Protein AF-A0A455UFM6-F1 (afdb_monomer)

Secondary structure (DSSP, 8-state):
---S-EEEEE--SHHHHHHHHHHHHHHHHH-TT-EEEEEES-SS-----TTEEEEE----GGGHHHHHHSHHHH--S-----

pLDDT: mean 79.06, std 16.67, range [40.56, 95.88]

Structure (mmCIF, N/CA/C/O backbone):
data_AF-A0A455UFM6-F1
#
_entry.id   AF-A0A455UFM6-F1
#
loop_
_atom_site.group_PDB
_atom_site.id
_atom_site.type_symbol
_atom_site.label_atom_id
_atom_site.label_alt_id
_atom_site.label_comp_id
_atom_site.label_asym_id
_atom_site.label_entity_id
_atom_site.label_seq_id
_atom_site.pdbx_PDB_ins_code
_atom_site.Cartn_x
_atom_site.Cartn_y
_atom_site.Cartn_z
_atom_site.occupancy
_atom_site.B_iso_or_equiv
_atom_site.auth_seq_id
_atom_site.auth_comp_id
_atom_site.auth_asym_id
_atom_site.auth_atom_id
_atom_site.pdbx_PDB_model_num
ATOM 1 N N . MET A 1 1 ? -7.520 -15.932 9.672 1.00 40.56 1 MET A N 1
ATOM 2 C CA . MET A 1 1 ? -8.809 -15.210 9.627 1.00 40.56 1 MET A CA 1
ATOM 3 C C . MET A 1 1 ? -9.122 -14.941 8.163 1.00 40.56 1 MET A C 1
ATOM 5 O O . MET A 1 1 ? -8.369 -14.202 7.544 1.00 40.56 1 MET A O 1
ATOM 9 N N . ASN A 1 2 ? -10.152 -15.583 7.598 1.00 43.59 2 ASN A N 1
ATOM 10 C CA . ASN A 1 2 ? -10.692 -15.213 6.282 1.00 43.59 2 ASN A CA 1
ATOM 11 C C . ASN A 1 2 ? -11.478 -13.913 6.468 1.00 43.59 2 ASN A C 1
ATOM 13 O O . ASN A 1 2 ? -12.629 -13.948 6.896 1.00 43.59 2 ASN A O 1
ATOM 17 N N . ASN A 1 3 ? -10.848 -12.763 6.228 1.00 52.81 3 ASN A N 1
ATOM 18 C CA . ASN A 1 3 ? -11.586 -11.507 6.170 1.00 52.81 3 ASN A CA 1
ATOM 19 C C . ASN A 1 3 ? -12.269 -11.423 4.803 1.00 52.81 3 ASN A C 1
ATOM 21 O O . ASN A 1 3 ? -11.616 -11.204 3.785 1.00 52.81 3 ASN A O 1
ATOM 25 N N . ALA A 1 4 ? -13.591 -11.606 4.798 1.00 64.75 4 ALA A N 1
ATOM 26 C CA . ALA A 1 4 ? -14.438 -11.500 3.610 1.00 64.75 4 ALA A CA 1
ATOM 27 C C . ALA A 1 4 ? -14.476 -10.074 3.019 1.00 64.75 4 ALA A C 1
ATOM 29 O O . ALA A 1 4 ? -14.961 -9.877 1.911 1.00 64.75 4 ALA A O 1
ATOM 30 N N . PHE A 1 5 ? -13.958 -9.073 3.742 1.00 76.88 5 PHE A N 1
ATOM 31 C CA . PHE A 1 5 ? -13.998 -7.667 3.353 1.00 76.88 5 PHE A CA 1
ATOM 32 C C . PHE A 1 5 ? -12.675 -6.959 3.677 1.00 76.88 5 PHE A C 1
ATOM 34 O O . PHE A 1 5 ? -12.100 -7.147 4.754 1.00 76.88 5 PHE A O 1
ATOM 41 N N . GLY A 1 6 ? -12.197 -6.128 2.751 1.00 86.50 6 GLY A N 1
ATOM 42 C CA . GLY A 1 6 ? -10.937 -5.404 2.880 1.00 86.50 6 GLY A CA 1
ATOM 43 C C . GLY A 1 6 ? -10.754 -4.345 1.796 1.00 86.50 6 GLY A C 1
ATOM 44 O O . GLY A 1 6 ? -11.588 -4.194 0.904 1.00 86.50 6 GLY A O 1
ATOM 45 N N . VAL A 1 7 ? -9.660 -3.590 1.888 1.00 89.19 7 VAL A N 1
ATOM 46 C CA . VAL A 1 7 ? -9.331 -2.502 0.949 1.00 89.19 7 VAL A CA 1
ATOM 47 C C . VAL A 1 7 ? -8.098 -2.868 0.138 1.00 89.19 7 VAL A C 1
ATOM 49 O O . VAL A 1 7 ? -7.130 -3.400 0.678 1.00 89.19 7 VAL A O 1
ATOM 52 N N . ILE A 1 8 ? -8.110 -2.546 -1.154 1.00 90.06 8 ILE A N 1
ATOM 53 C CA . ILE A 1 8 ? -6.956 -2.715 -2.037 1.00 90.06 8 ILE A CA 1
ATOM 54 C C . ILE A 1 8 ? -6.494 -1.341 -2.515 1.00 90.06 8 ILE A C 1
ATOM 56 O O . ILE A 1 8 ? -7.269 -0.594 -3.109 1.00 90.06 8 ILE A O 1
ATOM 60 N N . TYR A 1 9 ? -5.220 -1.027 -2.297 1.00 91.00 9 TYR A N 1
ATOM 61 C CA . TYR A 1 9 ? -4.548 0.103 -2.929 1.00 91.00 9 TYR A CA 1
ATOM 62 C C . TYR A 1 9 ? -3.690 -0.400 -4.087 1.00 91.00 9 TYR A C 1
ATOM 64 O O . TYR A 1 9 ? -2.844 -1.270 -3.898 1.00 91.00 9 TYR A O 1
ATOM 72 N N . VAL A 1 10 ? -3.865 0.176 -5.276 1.00 89.06 10 VAL A N 1
ATOM 73 C CA . VAL A 1 10 ? -2.989 -0.064 -6.433 1.00 89.06 10 VAL A CA 1
ATOM 74 C C . VAL A 1 10 ? -2.095 1.156 -6.606 1.00 89.06 10 VAL A C 1
ATOM 76 O O . VAL A 1 10 ? -2.569 2.235 -6.959 1.00 89.06 10 VAL A O 1
ATOM 79 N N . ALA A 1 11 ? -0.807 0.993 -6.321 1.00 90.50 11 ALA A N 1
ATOM 80 C CA . ALA A 1 11 ? 0.137 2.085 -6.137 1.00 90.50 11 ALA A CA 1
ATOM 81 C C . ALA A 1 11 ? 1.477 1.800 -6.839 1.00 90.50 11 ALA A C 1
ATOM 83 O O . ALA A 1 11 ? 2.472 1.446 -6.207 1.00 90.50 11 ALA A O 1
ATOM 84 N N . PHE A 1 12 ? 1.504 1.959 -8.165 1.00 89.31 12 PHE A N 1
ATOM 85 C CA . PHE A 1 12 ? 2.697 1.734 -8.990 1.00 89.31 12 PHE A CA 1
ATOM 86 C C . PHE A 1 12 ? 3.548 3.001 -9.087 1.00 89.31 12 PHE A C 1
ATOM 88 O O . PHE A 1 12 ? 3.204 3.929 -9.813 1.00 89.31 12 PHE A O 1
ATOM 95 N N . GLY A 1 13 ? 4.679 3.022 -8.390 1.00 87.38 13 GLY A N 1
ATOM 96 C CA . GLY A 1 13 ? 5.598 4.149 -8.296 1.00 87.38 13 GLY A CA 1
ATOM 97 C C . GLY A 1 13 ? 5.559 4.818 -6.923 1.00 87.38 13 GLY A C 1
ATOM 98 O O . GLY A 1 13 ? 4.541 4.838 -6.232 1.00 87.38 13 GLY A O 1
ATOM 99 N N . ARG A 1 14 ? 6.693 5.411 -6.533 1.00 90.56 14 ARG A N 1
ATOM 100 C CA . ARG A 1 14 ? 6.921 5.944 -5.177 1.00 90.56 14 ARG A CA 1
ATOM 101 C C . ARG A 1 14 ? 5.894 6.996 -4.742 1.00 90.56 14 ARG A C 1
ATOM 103 O O . ARG A 1 14 ? 5.483 6.997 -3.588 1.00 90.56 14 ARG A O 1
ATOM 110 N N . VAL A 1 15 ? 5.453 7.864 -5.656 1.00 92.88 15 VAL A N 1
ATOM 111 C CA . VAL A 1 15 ? 4.466 8.920 -5.357 1.00 92.88 15 VAL A CA 1
ATOM 112 C C . VAL A 1 15 ? 3.106 8.321 -4.993 1.00 92.88 15 VAL A C 1
ATOM 114 O O . VAL A 1 15 ? 2.517 8.701 -3.984 1.00 92.88 15 VAL A O 1
ATOM 117 N N . TYR A 1 16 ? 2.625 7.353 -5.773 1.00 91.50 16 TYR A N 1
ATOM 118 C CA . TYR A 1 16 ? 1.349 6.693 -5.497 1.00 91.50 16 TYR A CA 1
ATOM 119 C C . TYR A 1 16 ? 1.427 5.819 -4.248 1.00 91.50 16 TYR A C 1
ATOM 121 O O . TYR A 1 16 ? 0.465 5.762 -3.486 1.00 91.50 16 TYR A O 1
ATOM 129 N N . LEU A 1 17 ? 2.580 5.191 -3.994 1.00 94.00 17 LEU A N 1
ATOM 130 C CA . LEU A 1 17 ? 2.808 4.467 -2.748 1.00 94.00 17 LEU A CA 1
ATOM 131 C C . LEU A 1 17 ? 2.720 5.406 -1.539 1.00 94.00 17 LEU A C 1
ATOM 133 O O . LEU A 1 17 ? 2.019 5.092 -0.584 1.00 94.00 17 LEU A O 1
ATOM 137 N N . ALA A 1 18 ? 3.347 6.584 -1.594 1.00 94.75 18 ALA A N 1
ATOM 138 C CA . ALA A 1 18 ? 3.250 7.570 -0.517 1.00 94.75 18 ALA A CA 1
ATOM 139 C C . ALA A 1 18 ? 1.795 8.003 -0.255 1.00 94.75 18 ALA A C 1
ATOM 141 O O . ALA A 1 18 ? 1.369 8.092 0.896 1.00 94.75 18 ALA A O 1
ATOM 142 N N . GLN A 1 19 ? 1.006 8.207 -1.314 1.00 95.88 19 GLN A N 1
ATOM 143 C CA . GLN A 1 19 ? -0.422 8.522 -1.196 1.00 95.88 19 GLN A CA 1
ATOM 144 C C . GLN A 1 19 ? -1.227 7.366 -0.587 1.00 95.88 19 GLN A C 1
ATOM 146 O O . GLN A 1 19 ? -2.069 7.600 0.281 1.00 95.88 19 GLN A O 1
ATOM 151 N N . ALA A 1 20 ? -0.956 6.123 -0.996 1.00 95.38 20 ALA A N 1
ATOM 152 C CA . ALA A 1 20 ? -1.601 4.936 -0.441 1.00 95.38 20 ALA A CA 1
ATOM 153 C C . ALA A 1 20 ? -1.282 4.762 1.051 1.00 95.38 20 ALA A C 1
ATOM 155 O O . ALA A 1 20 ? -2.186 4.521 1.847 1.00 95.38 20 ALA A O 1
ATOM 156 N N . LEU A 1 21 ? -0.023 4.962 1.451 1.00 94.94 21 LEU A N 1
ATOM 157 C CA . LEU A 1 21 ? 0.397 4.911 2.854 1.00 94.94 21 LEU A CA 1
ATOM 158 C C . LEU A 1 21 ? -0.263 6.018 3.688 1.00 94.94 21 LEU A C 1
ATOM 160 O O . LEU A 1 21 ? -0.734 5.760 4.794 1.00 94.94 21 LEU A O 1
ATOM 164 N N . PHE A 1 22 ? -0.367 7.235 3.152 1.00 95.81 22 PHE A N 1
ATOM 165 C CA . PHE A 1 22 ? -1.084 8.326 3.816 1.00 95.81 22 PHE A CA 1
ATOM 166 C C . PHE A 1 22 ? -2.585 8.023 3.976 1.00 95.81 22 PHE A C 1
ATOM 168 O O . PHE A 1 22 ? -3.182 8.257 5.032 1.00 95.81 22 PHE A O 1
ATOM 175 N N . SER A 1 23 ? -3.204 7.448 2.943 1.00 95.75 23 SER A N 1
ATOM 176 C CA . SER A 1 23 ? -4.598 7.006 2.995 1.00 95.75 23 SER A CA 1
ATOM 177 C C . SER A 1 23 ? -4.796 5.887 4.025 1.00 95.75 23 SER A C 1
ATOM 179 O O . SER A 1 23 ? -5.708 5.971 4.847 1.00 95.75 23 SER A O 1
ATOM 181 N N . LEU A 1 24 ? -3.888 4.906 4.077 1.00 94.69 24 LEU A N 1
ATOM 182 C CA . LEU A 1 24 ? -3.859 3.842 5.084 1.00 94.69 24 LEU A CA 1
ATOM 183 C C . LEU A 1 24 ? -3.790 4.403 6.512 1.00 94.69 24 LEU A C 1
ATOM 185 O O . LEU A 1 24 ? -4.567 3.981 7.369 1.00 94.69 24 LEU A O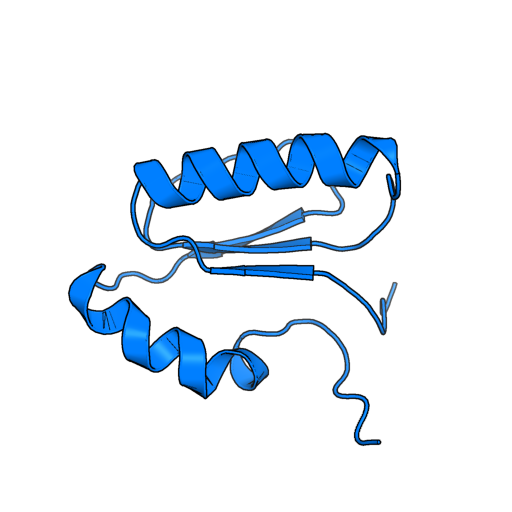 1
ATOM 189 N N . GLN A 1 25 ? -2.923 5.385 6.773 1.00 94.31 25 GLN A N 1
ATOM 190 C CA . GLN A 1 25 ? -2.845 6.038 8.087 1.00 94.31 25 GLN A CA 1
ATOM 191 C C . GLN A 1 25 ? -4.179 6.667 8.495 1.00 94.31 25 GLN A C 1
ATOM 193 O O . GLN A 1 25 ? -4.578 6.591 9.657 1.00 94.31 25 GLN A O 1
ATOM 198 N N . THR A 1 26 ? -4.891 7.271 7.543 1.00 95.00 26 THR A N 1
ATOM 199 C CA . THR A 1 26 ? -6.223 7.829 7.794 1.00 95.00 26 THR A CA 1
ATOM 200 C C . THR A 1 26 ? -7.248 6.727 8.041 1.00 95.00 26 THR A C 1
ATOM 202 O O . THR A 1 26 ? -7.986 6.799 9.020 1.00 95.00 26 THR A O 1
ATOM 205 N N . LEU A 1 27 ? -7.256 5.675 7.216 1.00 93.56 27 LEU A N 1
ATOM 206 C CA . LEU A 1 27 ? -8.145 4.522 7.362 1.00 93.56 27 LEU A CA 1
ATOM 207 C C . LEU A 1 27 ? -8.025 3.892 8.751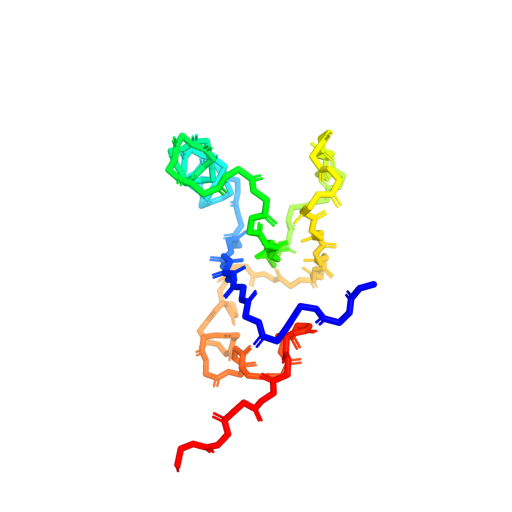 1.00 93.56 27 LEU A C 1
ATOM 209 O O . LEU A 1 27 ? -9.043 3.593 9.371 1.00 93.56 27 LEU A O 1
ATOM 213 N N . ARG A 1 28 ? -6.805 3.753 9.279 1.00 93.69 28 ARG A N 1
ATOM 214 C CA . ARG A 1 28 ? -6.561 3.168 10.605 1.00 93.69 28 ARG A CA 1
ATOM 215 C C . ARG A 1 28 ? -7.176 3.948 11.760 1.00 93.69 28 ARG A C 1
ATOM 217 O O . ARG A 1 28 ? -7.496 3.335 12.772 1.00 93.69 28 ARG A O 1
ATOM 224 N N . LYS A 1 29 ? -7.413 5.255 11.601 1.00 94.31 29 LYS A N 1
ATOM 225 C CA . LYS A 1 29 ? -8.116 6.065 12.612 1.00 94.31 29 LYS A CA 1
ATOM 226 C C . LYS A 1 29 ? -9.586 5.673 12.761 1.00 94.31 29 LYS A C 1
ATOM 228 O O . LYS A 1 29 ? -10.141 5.837 13.839 1.00 94.31 29 LYS A O 1
ATOM 233 N N . PHE A 1 30 ? -10.204 5.169 11.694 1.00 93.31 30 PHE A N 1
ATOM 234 C CA . PHE A 1 30 ? -11.625 4.813 11.668 1.00 93.31 30 PHE A CA 1
ATOM 235 C C . PHE A 1 30 ? -11.853 3.298 11.707 1.00 93.31 30 PHE A C 1
ATOM 237 O O . PHE A 1 30 ? -12.820 2.837 12.297 1.00 93.31 30 PHE A O 1
ATOM 244 N N . ASN A 1 31 ? -10.953 2.524 11.096 1.00 91.75 31 ASN A N 1
ATOM 245 C CA . ASN A 1 31 ? -11.043 1.074 10.949 1.00 91.75 31 ASN A CA 1
ATOM 246 C C . ASN A 1 31 ? -9.665 0.421 11.207 1.00 91.75 31 ASN A C 1
ATOM 248 O O . ASN A 1 31 ? -8.960 0.042 10.261 1.00 91.75 31 ASN A O 1
ATOM 252 N N . PRO A 1 32 ? -9.245 0.283 12.480 1.00 90.62 32 PRO A N 1
ATOM 253 C CA . PRO A 1 32 ? -7.894 -0.164 12.837 1.00 90.62 32 PRO A CA 1
ATOM 254 C C . PRO A 1 32 ? -7.587 -1.609 12.414 1.00 90.62 32 PRO A C 1
ATOM 256 O O . PRO A 1 32 ? -6.450 -1.910 12.070 1.00 90.62 32 PRO A O 1
ATOM 259 N N . ASN A 1 33 ? -8.598 -2.480 12.367 1.00 89.25 33 ASN A N 1
ATOM 260 C CA . ASN A 1 33 ? -8.423 -3.917 12.112 1.00 89.25 33 ASN A CA 1
ATOM 261 C C . ASN A 1 33 ? -8.818 -4.354 10.691 1.00 89.25 33 ASN A C 1
ATOM 263 O O . ASN A 1 33 ? -8.793 -5.544 10.388 1.00 89.25 33 ASN A O 1
ATOM 267 N N . LEU A 1 34 ? -9.223 -3.422 9.819 1.00 89.25 34 LEU A N 1
ATOM 268 C CA . LEU A 1 34 ? -9.633 -3.765 8.456 1.00 89.25 34 LEU A CA 1
ATOM 269 C C . LEU A 1 34 ? -8.434 -4.291 7.657 1.00 89.25 34 LEU A C 1
ATOM 271 O O . LEU A 1 34 ? -7.386 -3.645 7.626 1.00 89.25 34 LEU A O 1
ATOM 275 N N . SER A 1 35 ? -8.570 -5.431 6.986 1.00 91.06 35 SER A N 1
ATOM 276 C CA . SER A 1 35 ? -7.479 -5.941 6.153 1.00 91.06 35 SER A CA 1
ATOM 277 C C . SER A 1 35 ? -7.235 -5.049 4.939 1.00 91.06 35 SER A C 1
ATOM 279 O O . SER A 1 35 ? -8.172 -4.585 4.285 1.00 91.06 35 SER A O 1
ATOM 281 N N . VAL A 1 36 ? -5.960 -4.821 4.631 1.00 91.94 36 VAL A N 1
ATOM 282 C CA . VAL A 1 36 ? -5.527 -3.980 3.515 1.00 91.94 36 VAL A CA 1
ATOM 283 C C . VAL A 1 36 ? -4.523 -4.740 2.658 1.00 91.94 36 VAL A C 1
ATOM 285 O O . VAL A 1 36 ? -3.612 -5.377 3.174 1.00 91.94 36 VAL A O 1
ATOM 288 N N . CYS A 1 37 ? -4.669 -4.650 1.341 1.00 91.88 37 CYS A N 1
ATOM 289 C CA 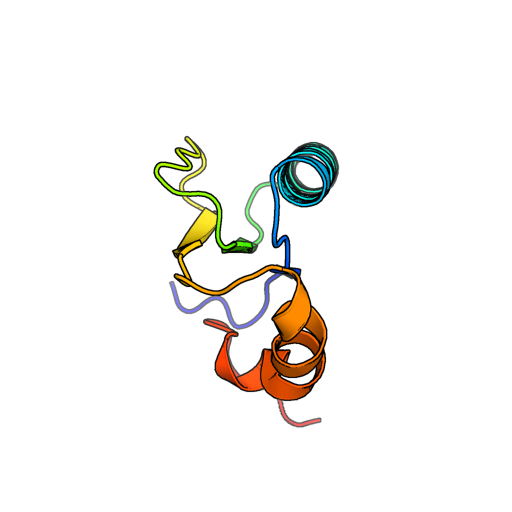. CYS A 1 37 ? -3.684 -5.122 0.378 1.00 91.88 37 CYS A CA 1
ATOM 290 C C . CYS A 1 37 ? -3.111 -3.924 -0.385 1.00 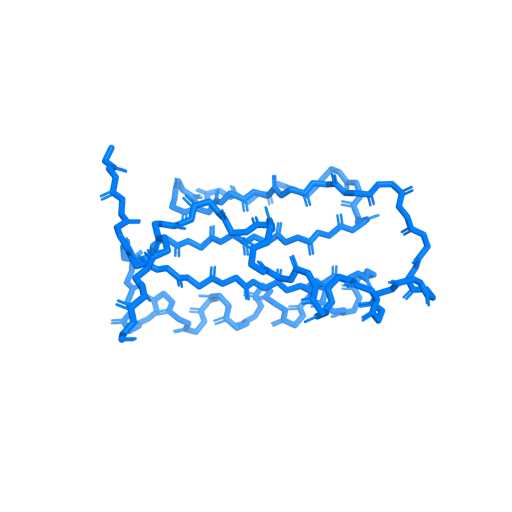91.88 37 CYS A C 1
ATOM 292 O O . CYS A 1 37 ? -3.869 -3.121 -0.925 1.00 91.88 37 CYS A O 1
ATOM 294 N N . ILE A 1 38 ? -1.789 -3.801 -0.463 1.00 91.88 38 ILE A N 1
ATOM 295 C CA . ILE A 1 38 ? -1.114 -2.809 -1.304 1.00 91.88 38 ILE A CA 1
ATOM 296 C C . ILE A 1 38 ? -0.431 -3.541 -2.450 1.00 91.88 38 ILE A C 1
ATOM 298 O O . ILE A 1 38 ? 0.433 -4.383 -2.233 1.00 91.88 38 ILE A O 1
ATOM 302 N N . VAL A 1 39 ? -0.825 -3.214 -3.673 1.00 91.00 39 VAL A N 1
ATOM 303 C CA . VAL A 1 39 ? -0.227 -3.715 -4.909 1.00 91.00 39 VAL A CA 1
ATOM 304 C C . VAL A 1 39 ? 0.722 -2.646 -5.438 1.00 91.00 39 VAL A C 1
ATOM 306 O O . VAL A 1 39 ? 0.295 -1.515 -5.683 1.00 91.00 39 VAL A O 1
ATOM 309 N N . THR A 1 40 ? 2.003 -2.969 -5.601 1.00 91.19 40 THR A N 1
ATOM 310 C CA . THR A 1 40 ? 3.025 -1.989 -5.995 1.00 91.19 40 THR A CA 1
ATOM 311 C C . THR A 1 40 ? 4.155 -2.616 -6.806 1.00 91.19 40 THR A C 1
ATOM 313 O O . THR A 1 40 ? 4.377 -3.818 -6.746 1.00 91.19 40 THR A O 1
ATOM 316 N N . ASN A 1 41 ? 4.893 -1.783 -7.535 1.00 89.81 41 ASN A N 1
ATOM 317 C CA . ASN A 1 41 ? 6.151 -2.129 -8.204 1.00 89.81 41 ASN A CA 1
ATOM 318 C C . ASN A 1 41 ? 7.371 -1.482 -7.528 1.00 89.81 41 ASN A C 1
ATOM 320 O O . ASN A 1 41 ? 8.450 -1.399 -8.109 1.00 89.81 41 ASN A O 1
ATOM 324 N N . VAL A 1 42 ? 7.194 -0.943 -6.321 1.00 90.94 42 VAL A N 1
ATOM 325 C CA . VAL A 1 42 ? 8.304 -0.445 -5.512 1.00 90.94 42 VAL A CA 1
ATOM 326 C C . VAL A 1 42 ? 8.847 -1.629 -4.706 1.00 90.94 42 VAL A C 1
ATOM 328 O O . VAL A 1 42 ? 8.069 -2.239 -3.970 1.00 90.94 42 VAL A O 1
ATOM 331 N N . PRO A 1 43 ? 10.134 -1.986 -4.845 1.00 90.69 43 PRO A N 1
ATOM 332 C CA . PRO A 1 43 ? 10.723 -3.081 -4.081 1.00 90.69 43 PRO A CA 1
ATOM 333 C C . PRO A 1 43 ? 10.925 -2.685 -2.612 1.00 90.69 43 PRO A C 1
ATOM 335 O O . PRO A 1 43 ? 10.951 -1.496 -2.280 1.00 90.69 43 PRO A O 1
ATOM 338 N N . ASP A 1 44 ? 11.077 -3.695 -1.752 1.00 88.75 44 ASP A N 1
ATOM 339 C CA . ASP A 1 44 ? 11.487 -3.557 -0.346 1.00 88.75 44 ASP A CA 1
ATOM 340 C C . ASP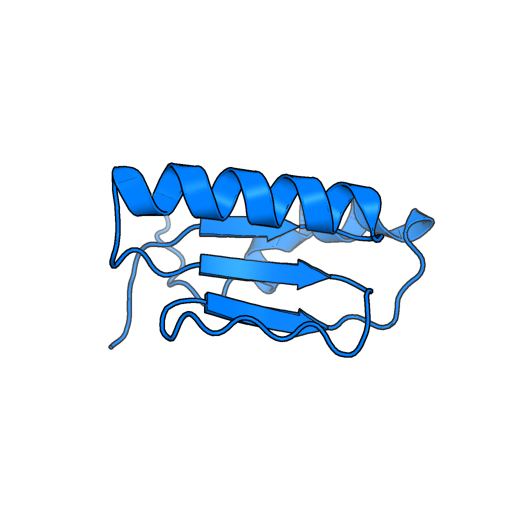 A 1 44 ? 10.587 -2.631 0.495 1.00 88.75 44 ASP A C 1
ATOM 342 O O . ASP A 1 44 ? 11.038 -1.874 1.356 1.00 88.75 44 ASP A O 1
ATOM 346 N N . VAL A 1 45 ? 9.279 -2.667 0.230 1.00 89.44 45 VAL A N 1
ATOM 347 C CA . VAL A 1 45 ? 8.289 -1.905 0.999 1.00 89.44 45 VAL A CA 1
ATOM 348 C C . VAL A 1 45 ? 7.981 -2.636 2.299 1.00 89.44 45 VAL A C 1
ATOM 350 O O . VAL A 1 45 ? 7.219 -3.602 2.321 1.00 89.44 45 VAL A O 1
ATOM 353 N N . GLU A 1 46 ? 8.541 -2.135 3.395 1.00 87.81 46 GLU A N 1
ATOM 354 C CA . GLU A 1 46 ? 8.260 -2.630 4.739 1.00 87.81 46 GLU A CA 1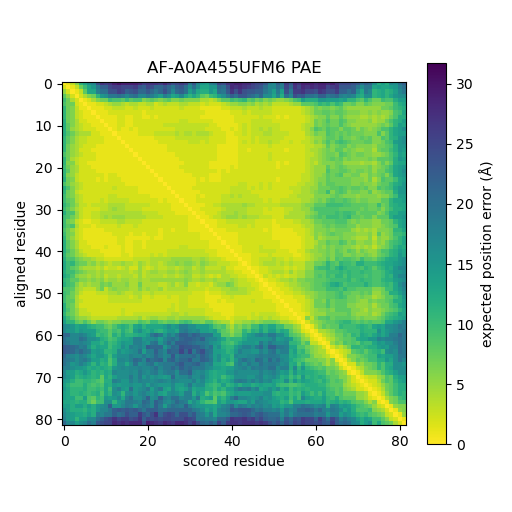
ATOM 355 C C . GLU A 1 46 ? 7.121 -1.838 5.392 1.00 87.81 46 GLU A C 1
ATOM 357 O O . GLU A 1 46 ? 7.161 -0.610 5.501 1.00 87.81 46 GLU A O 1
ATOM 362 N N . ILE A 1 47 ? 6.088 -2.551 5.843 1.00 87.50 47 ILE A N 1
ATOM 363 C CA . ILE A 1 47 ? 4.960 -1.985 6.586 1.00 87.50 47 ILE A CA 1
ATOM 364 C C . ILE A 1 47 ? 4.818 -2.782 7.879 1.00 87.50 47 ILE A C 1
ATOM 366 O O . ILE A 1 47 ? 4.579 -3.984 7.850 1.00 87.50 47 ILE A O 1
ATOM 370 N N . SER A 1 48 ? 4.940 -2.109 9.023 1.00 87.44 48 SER A N 1
ATOM 371 C CA . SER A 1 48 ? 4.886 -2.720 10.361 1.00 87.44 48 SER A CA 1
ATOM 372 C C . SER A 1 48 ? 3.475 -3.116 10.829 1.00 87.44 48 SER A C 1
ATOM 374 O O . SER A 1 48 ? 3.282 -3.506 11.979 1.00 87.44 48 SER A O 1
ATOM 376 N N . ASP A 1 49 ? 2.477 -3.014 9.955 1.00 86.88 49 ASP A N 1
ATOM 377 C CA . ASP A 1 49 ? 1.075 -3.296 10.245 1.00 86.88 49 ASP A CA 1
ATOM 378 C C . ASP A 1 49 ? 0.713 -4.727 9.830 1.00 86.88 49 ASP A C 1
ATOM 380 O O . ASP A 1 49 ? 0.665 -5.055 8.646 1.00 86.88 49 ASP A O 1
ATOM 384 N N . ILE A 1 50 ? 0.397 -5.563 10.822 1.00 86.56 50 ILE A N 1
ATOM 385 C CA . ILE A 1 50 ? 0.054 -6.983 10.642 1.00 86.56 50 ILE A CA 1
ATOM 386 C C . ILE A 1 50 ? -1.193 -7.217 9.777 1.00 86.56 50 ILE A C 1
ATOM 388 O O . ILE A 1 50 ? -1.387 -8.315 9.262 1.00 86.56 50 ILE A O 1
ATOM 392 N N . ASN A 1 51 ? -2.050 -6.204 9.626 1.00 88.56 51 ASN A N 1
ATOM 393 C CA . ASN A 1 51 ? -3.266 -6.279 8.821 1.00 88.56 51 ASN A CA 1
ATOM 394 C C . ASN A 1 51 ? -3.039 -5.798 7.379 1.00 88.56 51 ASN A C 1
ATOM 396 O O . ASN A 1 51 ? -4.012 -5.630 6.635 1.00 88.56 51 ASN A O 1
ATOM 400 N N . VAL A 1 52 ? -1.785 -5.541 6.988 1.00 90.25 52 VAL A N 1
ATOM 401 C CA . VAL A 1 52 ? -1.400 -5.102 5.646 1.00 90.25 52 VAL A CA 1
ATOM 402 C C . VAL A 1 52 ? -0.615 -6.199 4.939 1.00 90.25 52 VAL A C 1
ATOM 404 O O . VAL A 1 52 ? 0.384 -6.703 5.437 1.00 90.25 52 VAL A O 1
ATOM 407 N N . ILE A 1 53 ? -1.058 -6.532 3.732 1.00 89.69 53 ILE A N 1
ATOM 408 C CA . ILE A 1 53 ? -0.356 -7.421 2.811 1.00 89.69 53 ILE A CA 1
ATOM 409 C C . ILE A 1 53 ? 0.204 -6.562 1.682 1.00 89.69 53 ILE A C 1
ATOM 411 O O . ILE A 1 53 ? -0.534 -5.790 1.070 1.00 89.69 53 ILE A O 1
ATOM 415 N N . VAL A 1 54 ? 1.490 -6.707 1.376 1.00 90.56 54 VAL A N 1
ATOM 416 C CA . VAL A 1 54 ? 2.110 -6.060 0.214 1.00 90.56 54 VAL A CA 1
ATOM 417 C C . VAL A 1 54 ? 2.320 -7.105 -0.873 1.00 90.56 54 VAL A C 1
ATOM 419 O O . VAL A 1 54 ? 2.917 -8.151 -0.631 1.00 90.56 54 VAL A O 1
ATOM 422 N N . LYS A 1 55 ? 1.826 -6.825 -2.078 1.00 88.88 55 LYS A N 1
ATOM 423 C CA . LYS A 1 55 ? 2.093 -7.621 -3.276 1.00 88.88 55 LYS A CA 1
ATOM 424 C C . LYS A 1 55 ? 2.970 -6.812 -4.225 1.00 88.88 55 LYS A C 1
ATOM 426 O O . LYS A 1 55 ? 2.544 -5.768 -4.724 1.00 88.88 55 LYS A O 1
ATOM 431 N N . TYR A 1 56 ? 4.181 -7.308 -4.454 1.00 88.00 56 TYR A N 1
ATOM 432 C CA . TYR A 1 56 ? 5.120 -6.739 -5.413 1.00 88.00 56 TYR A CA 1
ATOM 433 C C . TYR A 1 56 ? 4.864 -7.292 -6.817 1.00 88.00 56 TYR A C 1
ATOM 435 O O . TYR A 1 56 ? 4.704 -8.501 -6.984 1.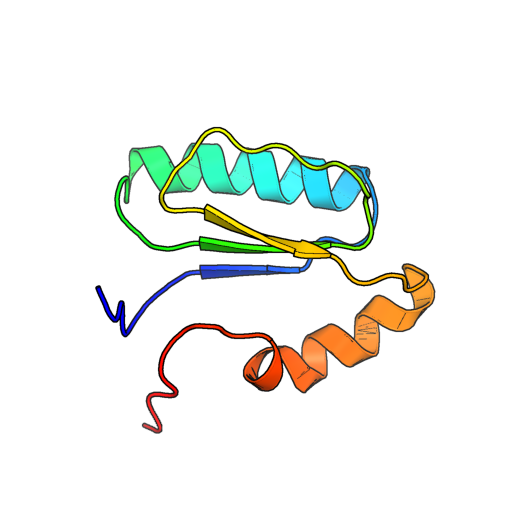00 88.00 56 TYR A O 1
ATOM 443 N N . PHE A 1 57 ? 4.862 -6.411 -7.813 1.00 83.69 57 PHE A N 1
ATOM 444 C CA . PHE A 1 57 ? 4.789 -6.749 -9.229 1.00 83.69 57 PHE A CA 1
ATOM 445 C C . PHE A 1 57 ? 5.907 -6.028 -9.969 1.00 83.69 57 PHE A C 1
ATOM 447 O O . PHE A 1 57 ? 5.960 -4.798 -9.963 1.00 83.69 57 PHE A O 1
ATOM 454 N N . ASP A 1 58 ? 6.786 -6.795 -10.610 1.00 77.44 58 ASP A N 1
ATOM 455 C CA . ASP A 1 58 ? 7.930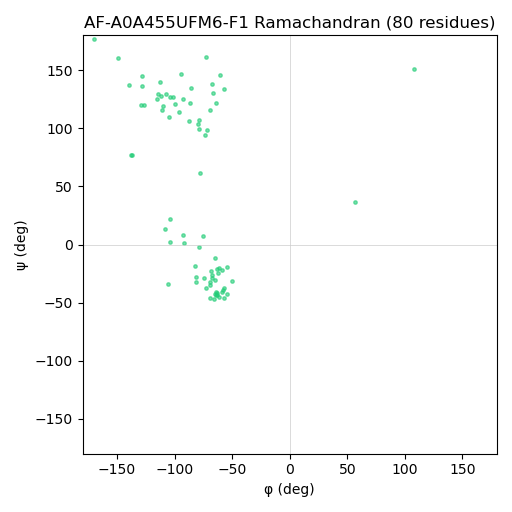 -6.275 -11.360 1.00 77.44 58 ASP A CA 1
ATOM 456 C C . ASP A 1 58 ? 7.503 -5.742 -12.735 1.00 77.44 58 ASP A C 1
ATOM 458 O O . ASP A 1 58 ? 7.883 -6.262 -13.781 1.00 77.44 58 ASP A O 1
ATOM 462 N N . GLU A 1 59 ? 6.636 -4.728 -12.738 1.00 73.50 59 GLU A N 1
ATOM 463 C CA . GLU A 1 59 ? 6.125 -4.122 -13.962 1.00 73.50 59 GLU A CA 1
ATOM 464 C C . GLU A 1 59 ? 6.278 -2.595 -13.990 1.00 73.50 59 GLU A C 1
ATOM 466 O O . GLU A 1 59 ? 6.127 -1.913 -12.967 1.00 73.50 59 GLU A O 1
ATOM 471 N N . PRO A 1 60 ? 6.536 -2.009 -15.175 1.00 65.12 60 PRO A N 1
ATOM 472 C CA . PRO A 1 60 ? 6.569 -0.564 -15.342 1.00 65.12 60 PRO A CA 1
ATOM 473 C C . PRO A 1 60 ? 5.222 0.078 -14.990 1.00 65.12 60 PRO A C 1
ATOM 475 O O . PRO A 1 60 ? 4.154 -0.444 -15.308 1.00 65.12 60 PRO A O 1
ATOM 478 N N . SER A 1 61 ? 5.255 1.290 -14.432 1.00 61.75 61 SER A N 1
ATOM 479 C CA . SER A 1 61 ? 4.042 2.055 -14.099 1.00 61.75 61 SER A CA 1
ATOM 480 C C . SER A 1 61 ? 3.140 2.342 -15.309 1.00 61.75 61 SER A C 1
ATOM 482 O O . SER A 1 61 ? 1.936 2.544 -15.136 1.00 61.75 61 SER A O 1
ATOM 484 N N . SER A 1 62 ? 3.676 2.310 -16.534 1.00 60.97 62 SER A N 1
ATOM 485 C CA . SER A 1 62 ? 2.912 2.440 -17.782 1.00 60.97 62 SER A CA 1
ATOM 486 C C . SER A 1 62 ? 1.907 1.303 -18.014 1.00 60.97 62 SER A C 1
ATOM 488 O O . SER A 1 62 ? 0.930 1.516 -18.728 1.00 60.97 62 SER A O 1
ATOM 490 N N . HIS A 1 63 ? 2.076 0.141 -17.370 1.00 61.94 63 HIS A N 1
ATOM 491 C CA . HIS A 1 63 ? 1.134 -0.987 -17.433 1.00 61.94 63 HIS A CA 1
ATOM 492 C C . HIS A 1 63 ? 0.071 -0.976 -16.320 1.00 61.94 63 HIS A C 1
ATOM 494 O O . HIS A 1 63 ? -0.837 -1.804 -16.316 1.00 61.94 63 HIS A O 1
ATOM 500 N N . SER A 1 64 ? 0.081 0.029 -15.435 1.00 55.97 64 SER A N 1
ATOM 501 C CA . SER A 1 64 ? -0.892 0.186 -14.335 1.00 55.97 64 SER A CA 1
ATOM 502 C C . SER A 1 64 ? -2.369 0.194 -14.765 1.00 55.97 64 SER A C 1
ATOM 504 O O . SER A 1 64 ? -3.254 -0.037 -13.940 1.00 55.97 64 SER A O 1
ATOM 506 N N . ARG A 1 65 ? -2.663 0.454 -16.047 1.00 55.97 65 ARG A N 1
ATOM 507 C CA . ARG A 1 65 ? -4.028 0.449 -16.592 1.00 55.97 65 ARG A CA 1
ATOM 508 C C . ARG A 1 65 ? -4.641 -0.958 -16.655 1.00 55.97 65 ARG A C 1
ATOM 510 O O . ARG A 1 65 ? -5.843 -1.055 -16.434 1.00 55.97 65 ARG A O 1
ATOM 517 N N . PHE A 1 66 ? -3.839 -2.003 -16.874 1.00 59.72 66 PHE A N 1
ATOM 518 C CA . PHE A 1 66 ? -4.296 -3.402 -16.898 1.00 59.72 66 PHE A CA 1
ATOM 519 C C . PHE A 1 66 ? -4.642 -3.914 -15.489 1.00 59.72 66 PHE A C 1
ATOM 521 O O . PHE A 1 66 ? -5.676 -4.529 -15.264 1.00 59.72 66 PHE A O 1
ATOM 528 N N . TYR A 1 67 ? -3.878 -3.506 -14.477 1.00 56.72 67 TYR A N 1
ATOM 529 C CA . TYR A 1 67 ? -4.164 -3.868 -13.084 1.00 56.72 67 TYR A CA 1
ATOM 530 C C . TYR A 1 67 ? -5.429 -3.226 -12.507 1.00 56.72 67 TYR A C 1
ATOM 532 O O . TYR A 1 67 ? -6.003 -3.737 -11.548 1.00 56.72 67 TYR A O 1
ATOM 540 N N . LYS A 1 68 ? -5.887 -2.104 -13.076 1.00 57.50 68 LYS A N 1
ATOM 541 C CA . LYS A 1 68 ? -7.170 -1.497 -12.692 1.00 57.50 68 LYS A CA 1
ATOM 542 C C . LYS A 1 68 ? -8.365 -2.278 -13.236 1.00 57.50 68 LYS A C 1
ATOM 544 O O . LYS A 1 68 ? -9.421 -2.236 -12.612 1.00 57.50 68 LYS A O 1
ATOM 549 N N . THR A 1 69 ? -8.215 -2.965 -14.368 1.00 55.50 69 THR A N 1
ATOM 550 C CA . THR A 1 69 ? -9.264 -3.829 -14.927 1.00 55.50 69 THR A CA 1
ATOM 551 C C . THR A 1 69 ? -9.290 -5.201 -14.253 1.00 55.50 69 THR A C 1
ATOM 553 O O . THR A 1 69 ? -10.378 -5.712 -14.005 1.00 55.50 69 THR A O 1
ATOM 556 N N . ASP A 1 70 ? -8.132 -5.708 -13.811 1.00 60.16 70 ASP A N 1
ATOM 557 C CA . ASP A 1 70 ? -7.996 -7.036 -13.184 1.00 60.16 70 ASP A CA 1
ATOM 558 C C . ASP A 1 70 ? -7.837 -6.982 -11.652 1.00 60.16 70 ASP A C 1
ATOM 560 O O . ASP A 1 70 ? -7.366 -7.917 -11.006 1.00 60.16 70 ASP A O 1
ATOM 564 N N . LEU A 1 71 ? -8.281 -5.887 -11.027 1.00 61.19 71 LEU A N 1
ATOM 565 C CA . LEU A 1 71 ? -8.274 -5.683 -9.568 1.00 61.19 71 LEU A CA 1
ATOM 566 C C . LEU A 1 71 ? -8.905 -6.863 -8.798 1.00 61.19 71 LEU A C 1
ATOM 568 O O . LEU A 1 71 ? -8.478 -7.193 -7.690 1.00 61.19 71 LEU A O 1
ATOM 572 N N . TYR A 1 72 ? -9.888 -7.527 -9.415 1.00 58.16 72 TYR A N 1
ATOM 573 C CA . TYR A 1 72 ? -10.562 -8.717 -8.894 1.00 58.16 72 TYR A CA 1
ATOM 574 C C . TYR A 1 72 ? -9.674 -9.968 -8.824 1.00 58.16 72 TYR A C 1
ATOM 576 O O . TYR A 1 72 ? -9.942 -10.845 -8.004 1.00 58.16 72 TYR A O 1
ATOM 584 N N . GLU A 1 73 ? -8.642 -10.075 -9.662 1.00 61.28 73 GLU A N 1
ATOM 585 C CA . GLU A 1 73 ? -7.662 -11.170 -9.621 1.00 61.28 73 GLU A CA 1
ATOM 586 C C . GLU A 1 73 ? -6.589 -10.924 -8.557 1.00 61.28 73 GLU A C 1
ATOM 588 O O . GLU A 1 73 ? -6.047 -11.853 -7.958 1.00 61.28 73 GLU A O 1
ATOM 593 N N . LEU A 1 74 ? -6.318 -9.652 -8.267 1.00 62.47 74 LEU A N 1
ATOM 594 C CA . LEU A 1 74 ? -5.324 -9.243 -7.281 1.00 62.47 74 LEU A CA 1
ATOM 595 C C . LEU A 1 74 ? -5.855 -9.272 -5.844 1.00 62.47 74 LEU A C 1
ATOM 597 O O . LEU A 1 74 ? -5.052 -9.299 -4.903 1.00 62.47 74 LEU A O 1
ATOM 601 N N . SER A 1 75 ? -7.178 -9.282 -5.666 1.00 63.25 75 SER A N 1
ATOM 602 C CA . SER A 1 75 ? -7.826 -9.301 -4.356 1.00 63.25 75 SER A CA 1
ATOM 603 C C . SER A 1 75 ? -7.512 -10.581 -3.575 1.00 63.25 75 SER A C 1
ATOM 605 O O . SER A 1 75 ? -7.838 -11.671 -4.039 1.00 63.25 75 SER A O 1
ATOM 607 N N . PRO A 1 76 ? -6.932 -10.486 -2.363 1.00 59.91 76 PRO A N 1
ATOM 608 C CA . PRO A 1 76 ? -6.882 -11.613 -1.434 1.00 59.91 76 PRO A CA 1
ATOM 609 C C . PRO A 1 76 ? -8.215 -11.829 -0.686 1.00 59.91 76 PRO A C 1
ATOM 611 O O . PRO A 1 76 ? -8.299 -12.740 0.132 1.00 59.91 76 PRO A O 1
ATOM 614 N N . PHE A 1 77 ? -9.228 -10.985 -0.915 1.00 63.38 77 PHE A N 1
ATOM 615 C CA . PHE A 1 77 ? -10.522 -11.022 -0.226 1.00 63.38 77 PHE A CA 1
ATOM 616 C C . PHE A 1 77 ? -11.559 -11.824 -1.021 1.00 63.38 77 PHE A C 1
ATOM 618 O O . PHE A 1 77 ? -11.533 -11.814 -2.255 1.00 63.38 77 PHE A O 1
ATOM 625 N N . GLU A 1 78 ? -12.467 -12.510 -0.314 1.00 55.19 78 GLU A N 1
ATOM 626 C CA . GLU A 1 78 ? -13.519 -13.331 -0.928 1.00 55.19 78 GLU A CA 1
ATOM 627 C C . GLU A 1 78 ? -14.389 -12.508 -1.888 1.00 55.19 78 GLU A C 1
ATOM 629 O O . GLU A 1 78 ? -14.843 -11.405 -1.582 1.00 55.19 78 GLU A O 1
ATOM 634 N N . LYS A 1 79 ? -14.631 -13.070 -3.077 1.00 56.19 79 LYS A N 1
ATOM 635 C CA . LYS A 1 79 ? -15.524 -12.490 -4.081 1.00 56.19 79 LYS A CA 1
ATOM 636 C C . LYS A 1 79 ? -16.966 -12.633 -3.592 1.00 56.19 79 LYS A C 1
ATOM 638 O O . LYS A 1 79 ? -17.566 -13.691 -3.762 1.00 56.19 79 LYS A O 1
ATOM 643 N N . GLN A 1 80 ? -17.539 -11.585 -3.008 1.00 45.56 80 GLN A N 1
ATOM 644 C CA . GLN A 1 80 ? -18.990 -11.511 -2.845 1.00 45.56 80 GLN A CA 1
ATOM 645 C C . GLN A 1 80 ? -19.610 -11.090 -4.182 1.00 45.56 80 GLN A C 1
ATOM 647 O O . GLN A 1 80 ? -19.592 -9.918 -4.549 1.00 45.56 80 GLN A O 1
ATOM 652 N N . TYR A 1 81 ? -20.118 -12.069 -4.933 1.00 44.91 81 TYR A N 1
ATOM 653 C CA . TYR A 1 81 ? -21.066 -11.807 -6.013 1.00 44.91 81 TYR A CA 1
ATOM 654 C C . TYR A 1 81 ? -22.379 -11.347 -5.361 1.00 44.91 81 TYR A C 1
ATOM 656 O O . TYR A 1 81 ? -22.961 -12.101 -4.581 1.00 44.91 81 TYR A O 1
ATOM 664 N N . LEU A 1 82 ? -22.781 -10.098 -5.618 1.00 42.19 82 LEU A N 1
ATOM 665 C CA . LEU A 1 82 ? -24.142 -9.618 -5.350 1.00 42.19 82 LEU A CA 1
ATOM 666 C C . LEU A 1 82 ? -25.107 -10.172 -6.400 1.00 42.19 82 LEU A C 1
ATOM 668 O O . LEU A 1 82 ? -24.697 -10.237 -7.582 1.00 42.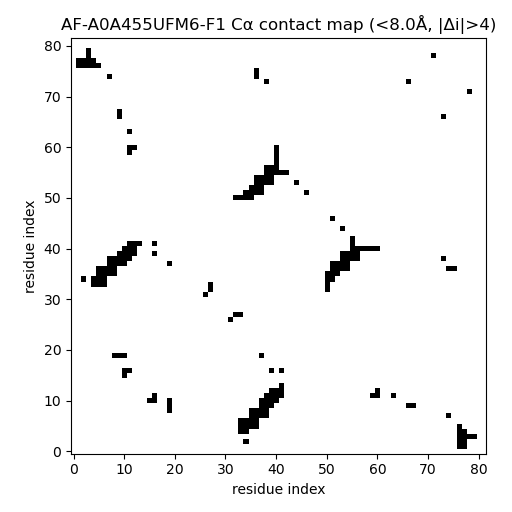19 82 LEU A O 1
#

Sequence (82 aa):
MNNAFGVIYVAFGRVYLAQALFSLQTLRKFNPNLSVCIVTNVPDVEISDINVIVKYFDEPSSHSRFYKTDLYELSPFEKQYL

Radius of gyration: 12.67 Å; Cα contacts (8 Å, |Δi|>4): 102; chains: 1; bounding box: 36×24×31 Å

Nearest PDB structures (foldseek):
  3ooj-assembly1_G  TM=6.298E-01  e=1.719E+00  Escherichia coli
  8u2v-assembly1_B  TM=4.894E-01  e=4.770E+00  Borreliella burgdorferi B31
  1b93-assembly1_C-2  TM=4.734E-01  e=9.417E+00  Escherichia coli

Solvent-accessible surface area (backbone atoms only — not comparable to full-atom values): 5087 Å² total; per-residue (Å²): 132,91,55,65,60,66,50,77,43,82,21,58,41,69,71,44,37,53,51,46,53,54,50,47,60,55,45,41,77,80,44,70,80,56,37,34,37,40,36,25,46,55,78,91,76,84,71,97,49,91,50,54,46,79,44,79,42,103,55,65,59,89,54,53,67,57,54,67,74,43,44,79,75,70,48,92,44,57,85,79,81,127

Foldseek 3Di:
DQPQDAEEQEAEDDVSVVVVVVVVVVCCVVPVQGAYEYEYQDPPDDDPRPSYHYHHDVDHPVCSVVCVVVVVVVDPHDDDDD

Mean predicted aligned error: 7.9 Å

InterPro domains:
  IPR029044 Nucleotide-diphospho-sugar transferases [SSF53448] (1-79)

Organism: NCBI:txid115553